Protein AF-A0A2E8AJF3-F1 (afdb_monomer_lite)

Radius of gyration: 18.27 Å; chains: 1; bounding box: 38×25×46 Å

pLDDT: mean 81.49, std 16.49, range [39.59, 96.62]

Structure (mmCIF, N/CA/C/O backbone):
data_AF-A0A2E8AJF3-F1
#
_entry.id   AF-A0A2E8AJF3-F1
#
loop_
_atom_site.group_PDB
_atom_site.id
_atom_site.type_symbol
_atom_site.label_atom_id
_atom_site.label_alt_id
_atom_site.label_comp_id
_atom_site.label_asym_id
_atom_site.label_entity_id
_atom_site.label_seq_id
_atom_site.pdbx_PDB_ins_code
_atom_site.Cartn_x
_atom_site.Cartn_y
_atom_site.Cartn_z
_atom_site.occupancy
_atom_site.B_iso_or_equiv
_atom_site.auth_seq_id
_atom_site.auth_comp_id
_atom_site.auth_asym_id
_atom_site.auth_atom_id
_atom_site.pdbx_PDB_model_num
ATOM 1 N N . MET A 1 1 ? -16.410 -18.159 -24.294 1.00 39.59 1 MET A N 1
ATOM 2 C CA . MET A 1 1 ? -16.194 -18.436 -22.860 1.00 39.59 1 MET A CA 1
ATOM 3 C C . MET A 1 1 ? -16.026 -17.093 -22.187 1.00 39.59 1 MET A C 1
ATOM 5 O O . MET A 1 1 ? -15.155 -16.344 -22.605 1.00 39.59 1 MET A O 1
ATOM 9 N N . ASN A 1 2 ? -16.927 -16.747 -21.267 1.00 40.84 2 ASN A N 1
ATOM 10 C CA . ASN A 1 2 ? -16.800 -15.543 -20.454 1.00 40.84 2 ASN A CA 1
ATOM 11 C C . ASN A 1 2 ? -15.624 -15.760 -19.507 1.00 40.84 2 ASN A C 1
ATOM 13 O O . ASN A 1 2 ? -15.785 -16.388 -18.462 1.00 40.84 2 ASN A O 1
ATOM 17 N N . ASP A 1 3 ? -14.448 -15.273 -19.891 1.00 44.59 3 ASP A N 1
ATOM 18 C CA . ASP A 1 3 ? -13.371 -15.044 -18.939 1.00 44.59 3 ASP A CA 1
ATOM 19 C C . ASP A 1 3 ? -13.807 -13.868 -18.066 1.00 44.59 3 ASP A C 1
ATOM 21 O O . ASP A 1 3 ? -13.474 -12.706 -18.304 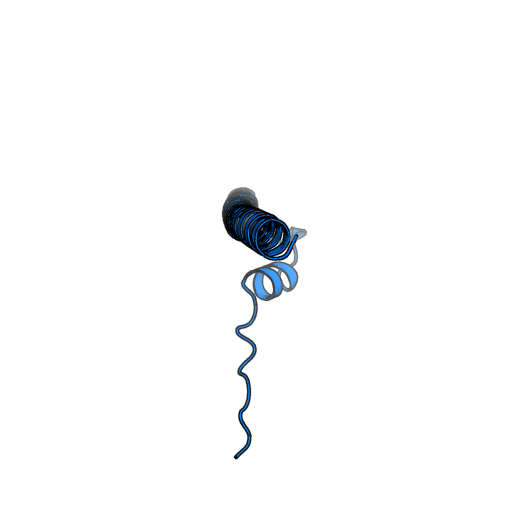1.00 44.59 3 ASP A O 1
ATOM 25 N N . GLU A 1 4 ? -14.630 -14.173 -17.062 1.00 45.06 4 GLU A N 1
ATOM 26 C CA . GLU A 1 4 ? -14.762 -13.325 -15.893 1.00 45.06 4 GLU A CA 1
ATOM 27 C C . GLU A 1 4 ? -13.363 -13.219 -15.293 1.00 45.06 4 GLU A C 1
ATOM 29 O O . GLU A 1 4 ? -12.921 -14.056 -14.503 1.00 45.06 4 GLU A O 1
ATOM 34 N N . VAL A 1 5 ? -12.639 -12.173 -15.692 1.00 54.59 5 VAL A N 1
ATOM 35 C CA . VAL A 1 5 ? -11.554 -11.619 -14.899 1.00 54.59 5 VAL A CA 1
ATOM 36 C C . VAL A 1 5 ? -12.214 -11.248 -13.581 1.00 54.59 5 VAL A C 1
ATOM 38 O O . VAL A 1 5 ? -12.737 -10.145 -13.429 1.00 54.59 5 VAL A O 1
ATOM 41 N N . LYS A 1 6 ? -12.264 -12.203 -12.644 1.00 46.12 6 LYS A N 1
ATOM 42 C CA . LYS A 1 6 ? -12.577 -11.942 -11.248 1.00 46.12 6 LYS A CA 1
ATOM 43 C C . LYS A 1 6 ? -11.596 -10.861 -10.850 1.00 46.12 6 LYS A C 1
ATOM 45 O O . LYS A 1 6 ? -10.416 -11.145 -10.633 1.00 46.12 6 LYS A O 1
ATOM 50 N N . LYS A 1 7 ? -12.060 -9.608 -10.843 1.00 52.00 7 LYS A N 1
ATOM 51 C CA . LYS A 1 7 ? -11.348 -8.512 -10.208 1.00 52.00 7 LYS A CA 1
ATOM 52 C C . LYS A 1 7 ? -11.101 -9.033 -8.805 1.00 52.00 7 LYS A C 1
ATOM 54 O O . LYS A 1 7 ? -12.045 -9.191 -8.039 1.00 52.00 7 LYS A O 1
ATOM 59 N N . LYS A 1 8 ? -9.853 -9.409 -8.509 1.00 53.75 8 LYS A N 1
ATOM 60 C CA . LYS A 1 8 ? -9.419 -9.516 -7.124 1.00 53.75 8 LYS A CA 1
ATOM 61 C C . LYS A 1 8 ? -9.779 -8.161 -6.554 1.00 53.75 8 LYS A C 1
ATOM 63 O O . LYS A 1 8 ? -9.201 -7.174 -7.008 1.00 53.75 8 LYS A O 1
ATOM 68 N N . ILE A 1 9 ? -10.792 -8.131 -5.693 1.00 55.12 9 ILE A N 1
ATOM 69 C CA . ILE A 1 9 ? -11.100 -6.947 -4.908 1.00 55.12 9 ILE A CA 1
ATOM 70 C C . ILE A 1 9 ? -9.753 -6.559 -4.307 1.00 55.12 9 ILE A C 1
ATOM 72 O O . ILE A 1 9 ? -9.048 -7.400 -3.734 1.00 55.12 9 ILE A O 1
ATOM 76 N N . SER A 1 10 ? -9.281 -5.369 -4.671 1.00 69.69 10 SER A N 1
ATOM 77 C CA . SER A 1 10 ? -7.990 -4.910 -4.198 1.00 69.69 10 SER A CA 1
ATOM 78 C C . SER A 1 10 ? -8.111 -4.806 -2.691 1.00 69.69 10 SER A C 1
ATOM 80 O O . SER A 1 10 ? -9.136 -4.367 -2.188 1.00 69.69 10 SER A O 1
ATOM 82 N N . LEU A 1 11 ? -7.060 -5.143 -1.957 1.00 69.94 11 LEU A N 1
ATOM 83 C CA . LEU A 1 11 ? -7.051 -4.917 -0.516 1.00 69.94 11 LEU A CA 1
ATOM 84 C C . LE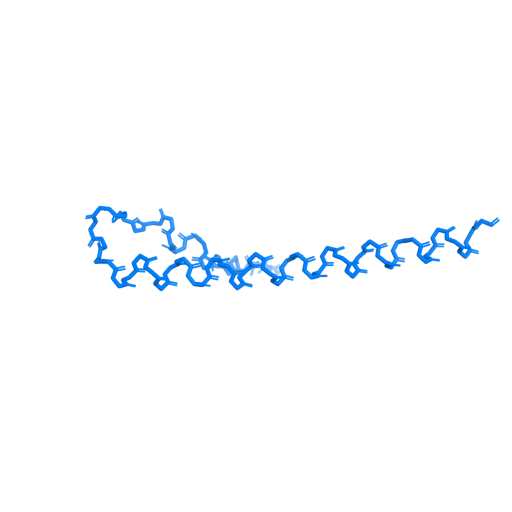U A 1 11 ? -7.331 -3.433 -0.174 1.00 69.94 11 LEU A C 1
ATOM 86 O O . LEU A 1 11 ? -7.860 -3.114 0.875 1.00 69.94 11 LEU A O 1
ATOM 90 N N . ILE A 1 12 ? -7.043 -2.519 -1.109 1.00 71.06 12 ILE A N 1
ATOM 91 C CA . ILE A 1 12 ? -7.428 -1.103 -1.026 1.00 71.06 12 ILE A CA 1
ATOM 92 C C . ILE A 1 12 ? -8.944 -0.908 -1.170 1.00 71.06 12 ILE A C 1
ATOM 94 O O . ILE A 1 12 ? -9.498 -0.050 -0.499 1.00 71.06 12 ILE A O 1
ATOM 98 N N . ASP A 1 13 ? -9.611 -1.675 -2.033 1.00 73.31 13 ASP A N 1
ATOM 99 C CA . ASP A 1 13 ? -11.064 -1.597 -2.203 1.00 73.31 13 ASP A CA 1
ATOM 100 C C . ASP A 1 13 ? -11.780 -2.060 -0.925 1.00 73.31 13 ASP A C 1
ATOM 102 O O . ASP A 1 13 ? -12.791 -1.476 -0.562 1.00 73.31 13 ASP A O 1
ATOM 106 N N . GLU A 1 14 ? -11.232 -3.051 -0.211 1.00 72.00 14 GLU A N 1
ATOM 107 C CA . GLU A 1 14 ? -11.734 -3.480 1.106 1.00 72.00 14 GLU A CA 1
ATOM 108 C C . GLU A 1 14 ? -11.549 -2.371 2.155 1.00 72.00 14 GLU A C 1
ATOM 110 O O . GLU A 1 14 ? -12.511 -1.983 2.814 1.00 72.00 14 GLU A O 1
ATOM 115 N N . LEU A 1 15 ? -10.356 -1.766 2.219 1.00 72.81 15 LEU A N 1
ATOM 116 C CA . LEU A 1 15 ? -10.058 -0.648 3.127 1.00 72.81 15 LEU A CA 1
ATOM 117 C C . LEU A 1 15 ? -10.877 0.626 2.849 1.00 72.81 15 LEU A C 1
ATOM 119 O O . LEU A 1 15 ? -11.061 1.442 3.744 1.00 72.81 15 LEU A O 1
ATOM 123 N N . MET A 1 16 ? -11.343 0.828 1.614 1.00 73.25 16 MET A N 1
ATOM 124 C CA . MET A 1 16 ? -12.135 2.003 1.216 1.00 73.25 16 MET A CA 1
ATOM 125 C C . MET A 1 16 ? -13.630 1.865 1.533 1.00 73.25 16 MET A C 1
ATOM 127 O O . MET A 1 16 ? -14.354 2.858 1.471 1.00 73.25 16 MET A O 1
ATOM 131 N N . VAL A 1 17 ? -14.106 0.649 1.817 1.00 77.44 17 VAL A N 1
ATOM 132 C CA . VAL A 1 17 ? -15.516 0.376 2.149 1.00 77.44 17 VAL A CA 1
ATOM 133 C C . VAL A 1 17 ? -15.783 0.555 3.647 1.00 77.44 17 VAL A C 1
ATOM 135 O O . VAL A 1 17 ? -16.915 0.849 4.032 1.00 77.44 17 VAL A O 1
ATOM 138 N N . GLU A 1 18 ? -14.760 0.420 4.489 1.00 73.75 18 GLU A N 1
ATOM 139 C CA . GLU A 1 18 ? -14.867 0.648 5.930 1.00 73.75 18 GLU A CA 1
ATOM 140 C C . GLU A 1 18 ? -14.884 2.148 6.269 1.00 73.75 18 GLU A C 1
ATOM 142 O O . GLU A 1 18 ? -14.057 2.932 5.804 1.00 73.75 18 GLU A O 1
ATOM 147 N N . ASP A 1 19 ? -15.838 2.563 7.110 1.00 81.38 19 ASP A N 1
ATOM 148 C CA . ASP A 1 19 ? -15.868 3.925 7.644 1.00 81.38 19 ASP A CA 1
ATOM 149 C C . ASP A 1 19 ? -14.739 4.092 8.665 1.00 81.38 19 ASP A C 1
ATOM 151 O O . ASP A 1 19 ? -14.789 3.546 9.768 1.00 81.38 19 ASP A O 1
ATOM 155 N N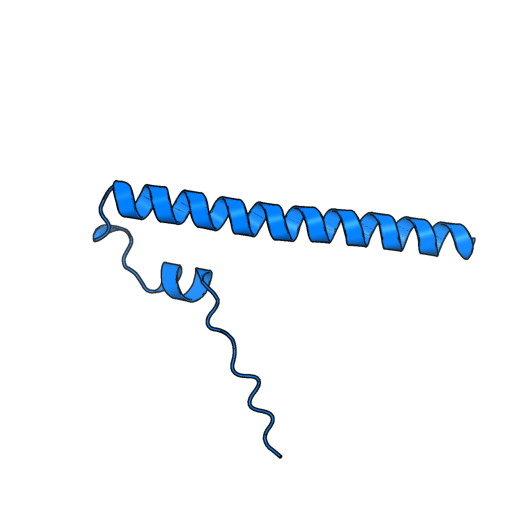 . ILE A 1 20 ? -13.737 4.888 8.291 1.00 85.06 20 ILE A N 1
ATOM 156 C CA . ILE A 1 20 ? -12.538 5.194 9.082 1.00 85.06 20 ILE A CA 1
ATOM 157 C C . ILE A 1 20 ? -12.887 5.656 10.507 1.00 85.06 20 ILE A C 1
ATOM 159 O O . ILE A 1 20 ? -12.126 5.387 11.433 1.00 85.06 20 ILE A O 1
ATOM 163 N N . ASN A 1 21 ? -14.035 6.316 10.708 1.00 87.19 21 ASN A N 1
ATOM 164 C CA . ASN A 1 21 ? -14.447 6.805 12.029 1.00 87.19 21 ASN A CA 1
ATOM 165 C C . ASN A 1 21 ? -14.835 5.682 13.005 1.00 87.19 21 ASN A C 1
ATOM 167 O O . ASN A 1 21 ? -14.868 5.917 14.212 1.00 87.19 21 ASN A O 1
ATOM 171 N N . ASN A 1 22 ? -15.133 4.486 12.493 1.00 91.25 22 ASN A N 1
ATOM 172 C CA . ASN A 1 22 ? -15.525 3.327 13.295 1.00 91.25 22 ASN A CA 1
ATOM 173 C C . ASN A 1 22 ? -14.345 2.400 13.621 1.00 91.25 22 ASN A C 1
ATOM 175 O O . ASN A 1 22 ? -14.529 1.437 14.363 1.00 91.25 22 ASN A O 1
ATOM 179 N N . LEU A 1 23 ? -13.153 2.683 13.088 1.00 90.75 23 LEU A N 1
ATOM 180 C CA . LEU A 1 23 ? -11.953 1.886 13.320 1.00 90.75 23 LEU A CA 1
ATOM 181 C C . LEU A 1 23 ? -11.247 2.305 14.613 1.00 90.75 23 LEU A C 1
ATOM 183 O O . LEU A 1 23 ? -11.126 3.488 14.941 1.00 90.75 23 LEU A O 1
ATOM 187 N 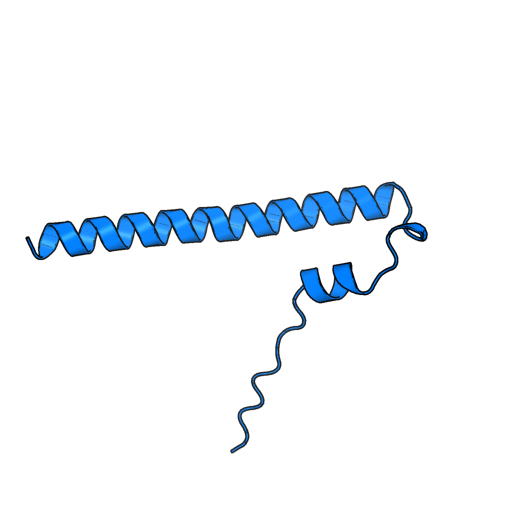N . SER A 1 24 ? -10.733 1.319 15.341 1.00 94.69 24 SER A N 1
ATOM 188 C CA . SER A 1 24 ? 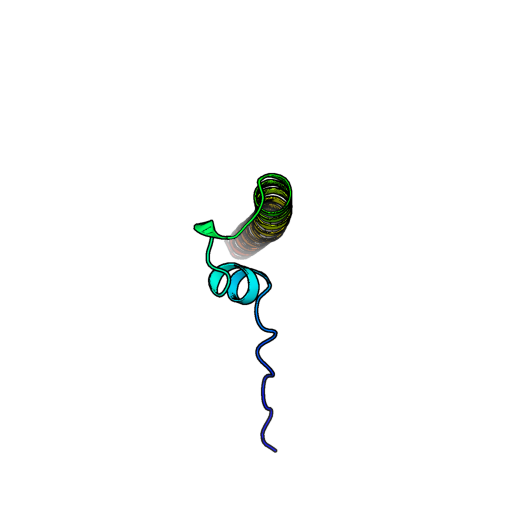-9.837 1.545 16.471 1.00 94.69 24 SER A CA 1
ATOM 189 C C . SER A 1 24 ? -8.468 2.056 16.009 1.00 94.69 24 SER A C 1
ATOM 191 O O . SER A 1 24 ? -8.063 1.890 14.859 1.00 94.69 24 SER A O 1
ATOM 193 N N . ILE A 1 25 ? -7.705 2.642 16.937 1.00 95.00 25 ILE A N 1
ATOM 194 C CA . ILE A 1 25 ? -6.333 3.103 16.664 1.00 95.00 25 ILE A CA 1
ATOM 195 C C . ILE A 1 25 ? -5.471 1.962 16.102 1.00 95.00 25 ILE A C 1
ATOM 197 O O . ILE A 1 25 ? -4.748 2.175 15.134 1.00 95.00 25 ILE A O 1
ATOM 201 N N . ASN A 1 26 ? -5.589 0.753 16.657 1.00 96.38 26 ASN A N 1
ATOM 202 C CA . ASN A 1 26 ? -4.806 -0.401 16.213 1.00 96.38 26 ASN A CA 1
ATOM 203 C C . ASN A 1 26 ? -5.146 -0.798 14.769 1.00 96.38 26 ASN A C 1
ATOM 205 O O . ASN A 1 26 ? -4.242 -1.035 13.975 1.00 96.38 26 ASN A O 1
ATOM 209 N N . GLU A 1 27 ? -6.432 -0.814 14.407 1.00 92.06 27 GLU A N 1
ATOM 210 C CA . GLU A 1 27 ? -6.871 -1.108 13.033 1.00 92.06 27 GLU A CA 1
ATOM 211 C C . GLU A 1 27 ? -6.354 -0.051 12.049 1.00 92.06 27 GLU A C 1
ATOM 213 O O . GLU A 1 27 ? -5.871 -0.378 10.966 1.00 92.06 27 GLU A O 1
ATOM 218 N N . LEU A 1 28 ? -6.364 1.227 12.441 1.00 92.12 28 LEU A N 1
ATOM 219 C CA . LEU A 1 28 ? -5.789 2.302 11.630 1.00 92.12 28 LEU A CA 1
ATOM 220 C C . LEU A 1 28 ? -4.274 2.126 11.431 1.00 92.12 28 LEU A C 1
ATOM 222 O O . LEU A 1 28 ? -3.769 2.316 10.321 1.00 92.12 28 LEU A O 1
ATOM 226 N N . GLU A 1 29 ? -3.539 1.750 12.478 1.00 94.75 29 GLU A N 1
ATOM 227 C CA . GLU A 1 29 ? -2.098 1.480 12.401 1.00 94.75 29 GLU A CA 1
ATOM 228 C C . GLU A 1 29 ? -1.775 0.262 11.523 1.00 94.75 29 GLU A C 1
ATOM 230 O O . GLU A 1 29 ? -0.849 0.319 10.701 1.00 94.75 29 GLU A O 1
ATOM 235 N N . GLU A 1 30 ? -2.557 -0.812 11.637 1.00 92.44 30 GLU A N 1
ATOM 236 C CA . GLU A 1 30 ? -2.453 -1.995 10.779 1.00 92.44 30 GLU A CA 1
ATOM 237 C C . GLU A 1 30 ? -2.714 -1.635 9.314 1.00 92.44 30 GLU A C 1
ATOM 239 O O . GLU A 1 30 ? -1.888 -1.941 8.445 1.00 92.44 30 GLU A O 1
ATOM 244 N N . ASN A 1 31 ? -3.783 -0.883 9.042 1.00 90.00 31 ASN A N 1
ATOM 245 C CA . ASN A 1 31 ? -4.120 -0.412 7.700 1.00 90.00 31 ASN A CA 1
ATOM 246 C C . ASN A 1 31 ? -2.985 0.429 7.097 1.00 90.00 31 ASN A C 1
ATOM 248 O O . ASN A 1 31 ? -2.587 0.214 5.948 1.00 90.00 31 ASN A O 1
ATOM 252 N N . ILE A 1 32 ? -2.383 1.331 7.881 1.00 92.62 32 ILE A N 1
ATOM 253 C CA . ILE A 1 32 ? -1.203 2.103 7.459 1.00 92.62 32 ILE A CA 1
ATOM 254 C C . ILE A 1 32 ? -0.025 1.182 7.120 1.00 92.62 32 ILE A C 1
ATOM 256 O O . ILE A 1 32 ? 0.646 1.392 6.103 1.00 92.62 32 ILE A O 1
ATOM 260 N N . SER A 1 33 ? 0.257 0.186 7.961 1.00 93.06 33 SER A N 1
ATOM 261 C CA . SER A 1 33 ? 1.352 -0.767 7.741 1.00 93.06 33 SER A CA 1
ATOM 262 C C . SER A 1 33 ? 1.172 -1.527 6.425 1.00 93.06 33 SER A C 1
ATOM 264 O O . SER A 1 33 ? 2.087 -1.594 5.595 1.00 93.06 33 SER A O 1
ATOM 266 N N . VAL A 1 34 ? -0.044 -2.011 6.176 1.00 89.00 34 VAL A N 1
ATOM 267 C CA . VAL A 1 34 ? -0.367 -2.747 4.956 1.00 89.00 34 VAL A CA 1
ATOM 268 C C . VAL A 1 34 ? -0.260 -1.856 3.717 1.00 89.00 34 VAL A C 1
ATOM 270 O O . VAL A 1 34 ? 0.362 -2.247 2.723 1.00 89.00 34 VAL A O 1
ATOM 273 N N . LEU A 1 35 ? -0.779 -0.627 3.774 1.00 89.00 35 LEU A N 1
ATOM 274 C CA . LEU A 1 35 ? -0.665 0.333 2.672 1.00 89.00 35 LEU A CA 1
ATOM 275 C C . LEU A 1 35 ? 0.800 0.658 2.344 1.00 89.00 35 LEU A C 1
ATOM 277 O O . LEU A 1 35 ? 1.169 0.692 1.167 1.00 89.00 35 LEU A O 1
ATOM 281 N N . LYS A 1 36 ? 1.664 0.816 3.357 1.00 92.88 36 LYS A N 1
ATOM 282 C CA . LYS A 1 36 ? 3.113 1.009 3.155 1.00 92.88 36 LYS A CA 1
ATOM 283 C C . LYS A 1 36 ? 3.748 -0.167 2.411 1.00 92.88 36 LYS A C 1
ATOM 285 O O . LYS A 1 36 ? 4.464 0.052 1.435 1.00 92.88 36 LYS A O 1
ATOM 290 N N . MET A 1 37 ? 3.433 -1.405 2.798 1.00 90.56 37 MET A N 1
ATOM 291 C CA . MET A 1 37 ? 3.939 -2.597 2.100 1.00 90.56 37 MET A CA 1
ATOM 292 C C . MET A 1 37 ? 3.516 -2.633 0.625 1.00 90.56 37 MET A C 1
ATOM 294 O O . MET A 1 37 ? 4.303 -3.004 -0.254 1.00 90.56 37 MET A O 1
ATOM 298 N N . VAL A 1 38 ? 2.273 -2.239 0.334 1.00 87.75 38 VAL A N 1
ATOM 299 C CA . VAL A 1 38 ? 1.758 -2.169 -1.040 1.00 87.75 38 VAL A CA 1
ATOM 300 C C . VAL A 1 38 ? 2.497 -1.095 -1.844 1.00 87.75 38 VAL A C 1
ATOM 302 O O . VAL A 1 38 ? 2.945 -1.375 -2.962 1.00 87.75 38 VAL A O 1
ATOM 305 N N . ILE A 1 39 ? 2.686 0.098 -1.273 1.00 90.38 39 ILE A N 1
ATOM 306 C CA . ILE A 1 39 ? 3.444 1.196 -1.895 1.00 90.38 39 ILE A CA 1
ATOM 307 C C . ILE A 1 39 ? 4.874 0.753 -2.219 1.00 90.38 39 ILE A C 1
ATOM 309 O O . ILE A 1 39 ? 5.343 0.967 -3.343 1.00 90.38 39 ILE A O 1
ATOM 313 N N . ASP A 1 40 ? 5.553 0.087 -1.286 1.00 95.12 40 ASP A N 1
ATOM 314 C CA . ASP A 1 40 ? 6.926 -0.387 -1.480 1.00 95.12 40 ASP A CA 1
ATOM 315 C C . ASP A 1 40 ? 7.027 -1.418 -2.606 1.00 95.12 40 ASP A C 1
ATOM 317 O O . ASP A 1 40 ? 7.907 -1.327 -3.474 1.00 95.12 40 ASP A O 1
ATOM 321 N N . LYS A 1 41 ? 6.087 -2.369 -2.657 1.00 92.31 41 LYS A N 1
ATOM 322 C CA . LYS A 1 41 ? 6.015 -3.378 -3.723 1.00 92.31 41 LYS A CA 1
ATOM 323 C C . LYS A 1 41 ? 5.910 -2.733 -5.105 1.00 92.31 41 LYS A C 1
ATOM 325 O O . LYS A 1 41 ? 6.662 -3.100 -6.016 1.00 92.31 41 LYS A O 1
ATOM 330 N N . TYR A 1 42 ? 4.999 -1.775 -5.278 1.00 92.81 42 TYR A N 1
ATOM 331 C CA . TYR A 1 42 ? 4.835 -1.092 -6.564 1.00 92.81 42 TYR A CA 1
ATOM 332 C C . TYR A 1 42 ? 6.016 -0.178 -6.885 1.00 92.81 42 TYR A C 1
ATOM 334 O O . TYR A 1 42 ? 6.489 -0.177 -8.023 1.00 92.81 42 TYR A O 1
ATOM 342 N N . SER A 1 43 ? 6.566 0.516 -5.890 1.00 96.12 43 SER A N 1
ATOM 343 C CA . SER A 1 43 ? 7.758 1.355 -6.053 1.00 96.12 43 SER A CA 1
ATOM 344 C C . SER A 1 43 ? 8.958 0.546 -6.547 1.00 96.12 43 SER A C 1
ATOM 346 O O . SER A 1 43 ? 9.640 0.956 -7.492 1.00 96.12 43 SER A O 1
ATOM 348 N N . LYS A 1 44 ? 9.186 -0.648 -5.981 1.00 96.44 44 LYS A N 1
ATOM 349 C CA . LYS A 1 44 ? 10.219 -1.577 -6.462 1.00 96.44 44 LYS A CA 1
ATOM 350 C C . LYS A 1 44 ? 9.956 -1.999 -7.906 1.00 96.44 44 LYS A C 1
ATOM 352 O O . LYS A 1 44 ? 10.867 -1.942 -8.733 1.00 96.44 44 LYS A O 1
ATOM 357 N N . LYS A 1 45 ? 8.709 -2.350 -8.240 1.00 95.19 45 LYS A N 1
ATOM 358 C CA . LYS A 1 45 ? 8.351 -2.767 -9.603 1.00 95.19 45 LYS A CA 1
ATOM 359 C C . LYS A 1 45 ? 8.560 -1.658 -10.634 1.00 95.19 45 LYS A C 1
ATOM 361 O O . LYS A 1 45 ? 9.007 -1.933 -11.746 1.00 95.19 45 LYS A O 1
ATOM 366 N N . ILE A 1 46 ? 8.262 -0.411 -10.270 1.00 95.56 46 ILE A N 1
ATOM 367 C CA . ILE A 1 46 ? 8.517 0.764 -11.111 1.00 95.56 46 ILE A CA 1
ATOM 368 C C . ILE A 1 46 ? 10.020 0.922 -11.354 1.00 95.56 46 ILE A C 1
ATOM 370 O O . ILE A 1 46 ? 10.424 1.094 -12.502 1.00 95.56 46 ILE A O 1
ATOM 374 N N . LYS A 1 47 ? 10.854 0.814 -10.310 1.00 96.62 47 LYS A N 1
ATOM 375 C CA . LYS A 1 47 ? 12.320 0.876 -10.460 1.00 96.62 47 LYS A CA 1
ATOM 376 C C 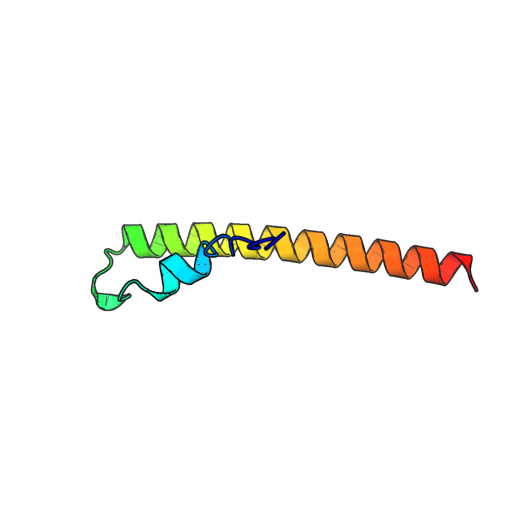. LYS A 1 47 ? 12.845 -0.218 -11.392 1.00 96.62 47 LYS A C 1
ATOM 378 O O . LYS A 1 47 ? 13.618 0.084 -12.293 1.00 96.62 47 LYS A O 1
ATOM 383 N N . GLU A 1 48 ? 12.389 -1.460 -11.225 1.00 96.31 48 GLU A N 1
ATOM 384 C CA . GLU A 1 48 ? 12.753 -2.575 -12.117 1.00 96.31 48 GLU A CA 1
ATOM 385 C C . GLU A 1 48 ? 12.374 -2.292 -13.576 1.00 96.31 48 GLU A C 1
ATOM 387 O O . GLU A 1 48 ? 13.173 -2.527 -14.482 1.00 96.31 48 GLU A O 1
ATOM 392 N N . LYS A 1 49 ? 11.166 -1.765 -13.812 1.00 94.38 49 LYS A N 1
ATOM 393 C CA . LYS A 1 49 ? 10.697 -1.425 -15.161 1.00 94.38 49 LYS A CA 1
ATOM 394 C C . LYS A 1 49 ? 11.514 -0.303 -15.794 1.00 94.38 49 LYS A C 1
ATOM 396 O O . LYS A 1 49 ? 11.885 -0.450 -16.952 1.00 94.38 49 LYS A O 1
ATOM 401 N N . LYS A 1 50 ? 11.834 0.756 -15.043 1.00 95.31 50 LYS A N 1
ATOM 402 C CA . LYS A 1 50 ? 12.708 1.842 -15.521 1.00 95.31 50 LYS A CA 1
ATOM 403 C C . LYS A 1 50 ? 14.081 1.307 -15.921 1.00 95.31 50 LYS A C 1
ATOM 405 O O . LYS A 1 50 ? 14.489 1.488 -17.055 1.00 95.31 50 LYS A O 1
ATOM 410 N N . LEU A 1 51 ? 14.716 0.514 -15.054 1.00 94.06 51 LEU A N 1
ATOM 411 C CA . LEU A 1 51 ? 16.006 -0.116 -15.365 1.00 94.06 51 LEU A CA 1
ATOM 412 C C . LEU A 1 51 ? 15.946 -1.014 -16.609 1.00 94.06 51 LEU A C 1
ATOM 414 O O . LEU A 1 51 ? 16.902 -1.070 -17.378 1.00 94.06 51 LEU A O 1
ATOM 418 N N . SER A 1 52 ? 14.847 -1.748 -16.801 1.00 90.88 52 SER A N 1
ATOM 419 C CA . SER A 1 52 ? 14.655 -2.575 -17.996 1.00 90.88 52 SER A CA 1
ATOM 420 C C . SER A 1 52 ? 14.479 -1.734 -19.259 1.00 90.88 52 SER A C 1
ATOM 422 O O . SER A 1 52 ? 14.979 -2.128 -20.309 1.00 90.88 52 SER A O 1
ATOM 424 N N . GLN A 1 53 ? 13.762 -0.613 -19.164 1.00 91.50 53 GLN A N 1
ATOM 425 C CA . GLN A 1 53 ? 13.556 0.317 -20.269 1.00 91.50 53 GLN A CA 1
ATOM 426 C C . GLN A 1 53 ? 14.876 0.985 -20.664 1.00 91.50 53 GLN A C 1
ATOM 428 O O . GLN A 1 53 ? 15.262 0.897 -21.825 1.00 91.50 53 GLN A O 1
ATOM 433 N N . ASP A 1 54 ? 15.607 1.538 -19.695 1.00 90.88 54 ASP A N 1
ATOM 434 C CA . ASP A 1 54 ? 16.893 2.207 -19.925 1.00 90.88 54 ASP A CA 1
ATOM 435 C C . ASP A 1 54 ? 17.898 1.264 -20.609 1.00 90.88 54 ASP A C 1
ATOM 437 O O . ASP A 1 54 ? 18.593 1.640 -21.553 1.00 90.88 54 ASP A O 1
ATOM 441 N N . LYS A 1 55 ? 17.945 -0.004 -20.173 1.00 89.31 55 LYS A N 1
ATOM 442 C CA . LYS A 1 55 ? 18.782 -1.036 -20.806 1.00 89.31 55 LYS A CA 1
ATOM 443 C C . LYS A 1 55 ? 18.365 -1.329 -22.243 1.00 89.31 55 LYS A C 1
ATOM 445 O O . LYS A 1 55 ? 19.236 -1.459 -23.094 1.00 89.31 55 LYS A O 1
ATOM 450 N N . ALA A 1 56 ? 17.067 -1.460 -22.512 1.00 87.31 56 ALA A N 1
ATOM 451 C CA . ALA A 1 56 ? 16.581 -1.708 -23.865 1.00 87.31 56 ALA A CA 1
ATOM 452 C C . ALA A 1 56 ? 16.920 -0.528 -24.788 1.00 87.31 56 ALA A C 1
ATOM 454 O O . ALA A 1 56 ? 17.498 -0.729 -25.851 1.00 87.31 56 ALA A O 1
ATOM 455 N N . GLU A 1 57 ? 16.654 0.702 -24.349 1.00 86.56 57 GLU A N 1
ATOM 456 C CA . GLU A 1 57 ? 16.975 1.918 -25.106 1.00 86.56 57 GLU A CA 1
ATOM 457 C C . GLU A 1 57 ? 18.481 2.073 -25.359 1.00 86.56 57 GLU A C 1
ATOM 459 O O . GLU A 1 57 ? 18.876 2.551 -26.419 1.00 86.56 57 GLU A O 1
ATOM 464 N N . SER A 1 58 ? 19.328 1.627 -24.427 1.00 85.88 58 SER A N 1
ATOM 465 C CA . SER A 1 58 ? 20.784 1.621 -24.601 1.00 85.88 58 SER A CA 1
ATOM 466 C C . SER A 1 58 ? 21.293 0.569 -25.594 1.00 85.88 58 SER A C 1
ATOM 468 O O . SER A 1 58 ? 22.403 0.732 -26.087 1.00 85.88 58 SER A O 1
ATOM 470 N N . ILE A 1 59 ? 20.554 -0.518 -25.846 1.00 83.44 59 ILE A N 1
ATOM 471 C CA . ILE A 1 59 ? 20.957 -1.581 -26.790 1.00 83.44 59 ILE A CA 1
ATOM 472 C C . ILE A 1 59 ? 20.573 -1.221 -28.231 1.00 83.44 59 ILE A C 1
ATOM 474 O O . ILE A 1 59 ? 21.249 -1.634 -29.167 1.00 83.44 59 ILE A O 1
ATOM 478 N N . PHE A 1 60 ? 19.483 -0.472 -28.413 1.00 75.19 60 PHE A N 1
ATOM 479 C CA . PHE A 1 60 ? 18.960 -0.090 -29.730 1.00 75.19 60 PHE A CA 1
ATOM 480 C C . PHE A 1 60 ? 19.389 1.320 -30.190 1.00 75.19 60 PHE A C 1
ATOM 482 O O . PHE A 1 60 ? 18.872 1.806 -31.197 1.00 75.19 60 PHE A O 1
ATOM 489 N N . LYS A 1 61 ? 20.309 1.972 -29.468 1.00 56.22 61 LYS A N 1
ATOM 490 C CA . LYS A 1 61 ? 21.012 3.200 -29.879 1.00 56.22 61 LYS A CA 1
ATOM 491 C C . LYS A 1 61 ? 22.377 2.867 -30.461 1.00 56.22 61 LYS A C 1
ATOM 493 O O . LYS A 1 61 ? 22.762 3.568 -31.420 1.00 56.22 61 LYS A O 1
#

Foldseek 3Di:
DPPPPVPPCPVVNVVVVDDPVPDDPVRVVVVVVVVVVVVVVVVVVVVVVVVVVVVVVVVVD

Secondary structure (DSSP, 8-state):
----------HHHHHHHS-GGGS-HHHHHHHHHHHHHHHHHHHHHHHHHHHHHHHHHHH--

Sequence (61 aa):
MNDEVKKKISLIDELMVEDINNLSINELEENISVLKMVIDKYSKKIKEKKLSQDKAESIFK